Protein AF-A0A948FT06-F1 (afdb_monomer_lite)

pLDDT: mean 81.24, std 16.17, range [33.34, 97.5]

Structure (mmCIF, N/CA/C/O backbone):
data_AF-A0A948FT06-F1
#
_entry.id   AF-A0A948FT06-F1
#
loop_
_atom_site.group_PDB
_atom_site.id
_atom_site.type_symbol
_atom_site.label_atom_id
_atom_site.label_alt_id
_atom_site.label_comp_id
_atom_site.label_asym_id
_atom_site.label_entity_id
_atom_site.label_seq_id
_atom_site.pdbx_PDB_ins_code
_atom_site.Cartn_x
_atom_site.Cartn_y
_atom_site.Cartn_z
_atom_site.occupancy
_atom_site.B_iso_or_equiv
_atom_site.auth_seq_id
_atom_site.auth_comp_id
_atom_site.auth_asym_id
_atom_site.auth_atom_id
_atom_site.pdbx_PDB_model_num
ATOM 1 N N . LEU A 1 1 ? 20.032 -10.224 18.221 1.00 35.81 1 LEU A N 1
ATOM 2 C CA . LEU A 1 1 ? 19.424 -9.052 18.889 1.00 35.81 1 LEU A CA 1
ATOM 3 C C . LEU A 1 1 ? 18.127 -8.721 18.157 1.00 35.81 1 LEU A C 1
ATOM 5 O O . LEU A 1 1 ? 18.135 -7.867 17.290 1.00 35.81 1 LEU A O 1
ATOM 9 N N . ILE A 1 2 ? 17.049 -9.455 18.432 1.00 38.44 2 ILE A N 1
ATOM 10 C CA . ILE A 1 2 ? 15.708 -9.141 17.917 1.00 38.44 2 ILE A CA 1
ATOM 11 C C . ILE A 1 2 ? 14.938 -8.692 19.154 1.00 38.44 2 ILE A C 1
ATOM 13 O O . ILE A 1 2 ? 14.442 -9.515 19.917 1.00 38.44 2 ILE A O 1
ATOM 17 N N . LYS A 1 3 ? 15.033 -7.397 19.460 1.00 37.50 3 LYS A N 1
ATOM 18 C CA . LYS A 1 3 ? 14.296 -6.779 20.561 1.00 37.50 3 LYS A CA 1
ATOM 19 C C . LYS A 1 3 ? 12.920 -6.436 20.016 1.00 37.50 3 LYS A C 1
ATOM 21 O O . LYS A 1 3 ? 12.845 -5.526 19.205 1.00 37.50 3 LYS A O 1
ATOM 26 N N . ASP A 1 4 ? 11.898 -7.168 20.454 1.00 48.16 4 ASP A N 1
ATOM 27 C CA . ASP A 1 4 ? 10.552 -6.648 20.730 1.00 48.16 4 ASP A CA 1
ATOM 28 C C . ASP A 1 4 ? 10.172 -5.373 19.950 1.00 48.16 4 ASP A C 1
ATOM 30 O O . ASP A 1 4 ? 10.046 -4.284 20.512 1.00 48.16 4 ASP A O 1
ATOM 34 N N . GLU A 1 5 ? 10.003 -5.478 18.632 1.00 53.41 5 GLU A N 1
ATOM 35 C CA . GLU A 1 5 ? 9.670 -4.311 17.802 1.00 53.41 5 GLU A CA 1
ATOM 36 C C . GLU A 1 5 ? 8.226 -3.833 18.054 1.00 53.41 5 GLU A C 1
ATOM 38 O O . GLU A 1 5 ? 7.898 -2.690 17.754 1.00 53.41 5 GLU A O 1
ATOM 43 N N . SER A 1 6 ? 7.397 -4.663 18.701 1.00 51.06 6 SER A N 1
ATOM 44 C CA . SER A 1 6 ? 6.078 -4.313 19.260 1.00 51.06 6 SER A CA 1
ATOM 45 C C . SER A 1 6 ? 6.167 -3.341 20.453 1.00 51.06 6 SER A C 1
ATOM 47 O O . SER A 1 6 ? 5.169 -2.750 20.857 1.00 51.06 6 SER A O 1
ATOM 49 N N . ASN A 1 7 ? 7.353 -3.150 21.043 1.00 56.09 7 ASN A N 1
ATOM 50 C CA . ASN A 1 7 ? 7.515 -2.334 22.248 1.00 56.09 7 ASN A CA 1
ATOM 51 C C . ASN A 1 7 ? 8.030 -0.909 21.974 1.00 56.09 7 ASN A C 1
ATOM 53 O O . ASN A 1 7 ? 8.132 -0.111 22.910 1.00 56.09 7 ASN A O 1
ATOM 57 N N . ASN A 1 8 ? 8.333 -0.573 20.714 1.00 79.94 8 ASN A N 1
ATOM 58 C CA . ASN A 1 8 ? 8.613 0.805 20.314 1.00 79.94 8 ASN A CA 1
ATOM 59 C C . ASN A 1 8 ? 7.303 1.589 20.095 1.00 79.94 8 ASN A C 1
ATOM 61 O O . ASN A 1 8 ? 6.225 1.014 19.952 1.00 79.94 8 ASN A O 1
ATOM 65 N N . GLU A 1 9 ? 7.386 2.916 20.141 1.00 86.75 9 GLU A N 1
ATOM 66 C CA . GLU A 1 9 ? 6.212 3.794 20.079 1.00 86.75 9 GLU A CA 1
ATOM 67 C C . GLU A 1 9 ? 5.423 3.616 18.772 1.00 86.75 9 GLU A C 1
ATOM 69 O O . GLU A 1 9 ? 4.210 3.429 18.810 1.00 86.75 9 GLU A O 1
ATOM 74 N N . ALA A 1 10 ? 6.121 3.527 17.635 1.00 87.25 10 ALA A N 1
ATOM 75 C CA . ALA A 1 10 ? 5.511 3.279 16.328 1.00 87.25 10 ALA A CA 1
ATOM 76 C C . ALA A 1 10 ? 4.751 1.939 16.257 1.00 87.25 10 ALA A C 1
ATOM 78 O O . ALA A 1 10 ? 3.675 1.866 15.668 1.00 87.25 10 ALA A O 1
ATOM 79 N N . GLY A 1 11 ? 5.276 0.886 16.890 1.00 88.50 11 GLY A N 1
ATOM 80 C CA . GLY A 1 11 ? 4.643 -0.430 16.981 1.00 88.50 11 GLY A CA 1
ATOM 81 C C . GLY A 1 11 ? 3.356 -0.407 17.807 1.00 88.50 11 GLY A C 1
ATOM 82 O O . GLY A 1 11 ? 2.373 -1.050 17.447 1.00 88.50 11 GLY A O 1
ATOM 83 N N . LYS A 1 12 ? 3.322 0.389 18.882 1.00 91.38 12 LYS A N 1
ATOM 84 C CA . LYS A 1 12 ? 2.106 0.590 19.687 1.00 91.38 12 LYS A CA 1
ATOM 85 C C . LYS A 1 12 ? 1.054 1.383 18.919 1.00 91.38 12 LYS A C 1
ATOM 87 O O . LYS A 1 12 ? -0.109 0.989 18.915 1.00 91.38 12 LYS A O 1
ATOM 92 N N . ILE A 1 13 ? 1.470 2.451 18.237 1.00 93.19 13 ILE A N 1
ATOM 93 C CA . ILE A 1 13 ? 0.578 3.289 17.426 1.00 93.19 13 ILE A CA 1
ATOM 94 C C . ILE A 1 13 ? -0.040 2.473 16.289 1.00 93.19 13 ILE A C 1
ATOM 96 O O . ILE A 1 13 ? -1.256 2.502 16.106 1.00 93.19 13 ILE A O 1
ATOM 100 N N . ILE A 1 14 ? 0.763 1.709 15.539 1.00 94.94 14 ILE A N 1
ATOM 101 C CA . ILE A 1 14 ? 0.230 0.943 14.408 1.00 94.94 14 ILE A CA 1
ATOM 102 C C . ILE A 1 14 ? -0.727 -0.161 14.870 1.00 94.94 14 ILE A C 1
ATOM 104 O O . ILE A 1 14 ? -1.718 -0.431 14.192 1.00 94.94 14 ILE A O 1
ATOM 108 N N . GLU A 1 15 ? -0.478 -0.775 16.030 1.00 94.88 15 GLU A N 1
ATOM 109 C CA . GLU A 1 15 ? -1.389 -1.767 16.595 1.00 94.88 15 GLU A CA 1
ATOM 110 C C . GLU A 1 15 ? -2.694 -1.115 17.072 1.00 94.88 15 GLU A C 1
ATOM 112 O O . GLU A 1 15 ? -3.768 -1.649 16.808 1.00 94.88 15 GLU A O 1
ATOM 117 N N . GLU A 1 16 ? -2.640 0.070 17.691 1.00 95.25 16 GLU A N 1
ATOM 118 C CA . GLU A 1 16 ? -3.842 0.841 18.036 1.00 95.25 16 GLU A CA 1
ATOM 119 C C . GLU A 1 16 ? -4.686 1.135 16.787 1.00 95.25 16 GLU A C 1
ATOM 121 O O . GLU A 1 16 ? -5.881 0.832 16.757 1.00 95.25 16 GLU A O 1
ATOM 126 N N . VAL A 1 17 ? -4.060 1.659 15.728 1.00 95.94 17 VAL A N 1
ATOM 127 C CA . VAL A 1 17 ? -4.727 1.934 14.446 1.00 95.94 17 VAL A CA 1
ATOM 128 C C . VAL A 1 17 ? -5.326 0.654 13.858 1.00 95.94 17 VAL A C 1
ATOM 130 O O . VAL A 1 17 ? -6.456 0.666 13.372 1.00 95.94 17 VAL A O 1
ATOM 133 N N . PHE A 1 18 ? -4.619 -0.474 13.942 1.00 96.69 18 PHE A N 1
ATOM 134 C CA . PHE A 1 18 ? -5.123 -1.759 13.467 1.00 96.69 18 PHE A CA 1
ATOM 135 C C . PHE A 1 18 ? -6.378 -2.220 14.219 1.00 96.69 18 PHE A C 1
ATOM 137 O O . PHE A 1 18 ? -7.314 -2.730 13.597 1.00 96.69 18 PHE A O 1
ATOM 144 N N . GLN A 1 19 ? -6.429 -2.032 15.540 1.00 97.50 19 GLN A N 1
ATOM 145 C CA . GLN A 1 19 ? -7.612 -2.371 16.334 1.00 97.50 19 GLN A CA 1
ATOM 146 C C . GLN A 1 19 ? -8.800 -1.459 16.007 1.00 97.50 19 GLN A C 1
ATOM 148 O O . GLN A 1 19 ? -9.914 -1.959 15.856 1.00 97.50 19 GLN A O 1
ATOM 153 N N . LYS A 1 20 ? -8.563 -0.159 15.794 1.00 96.88 20 LYS A N 1
ATOM 154 C CA . LYS A 1 20 ? -9.589 0.805 15.353 1.00 96.88 20 LYS A CA 1
ATOM 155 C C . LYS A 1 20 ? -10.183 0.452 13.988 1.00 96.88 20 LYS A C 1
ATOM 157 O O . LYS A 1 20 ? -11.402 0.421 13.806 1.00 96.88 20 LYS A O 1
ATOM 162 N N . LEU A 1 21 ? -9.326 0.082 13.036 1.00 96.25 21 LEU A N 1
ATOM 163 C CA . LEU A 1 21 ? -9.760 -0.413 11.726 1.00 96.25 21 LEU A CA 1
ATOM 164 C C . LEU A 1 21 ? -10.599 -1.691 11.848 1.00 96.25 21 LEU A C 1
ATOM 166 O O . LEU A 1 21 ? -11.610 -1.845 11.165 1.00 96.25 21 LEU A O 1
ATOM 170 N N . LYS A 1 22 ? -10.225 -2.606 12.750 1.00 96.12 22 LYS A N 1
ATOM 171 C CA . LYS A 1 22 ? -11.013 -3.817 13.025 1.00 96.12 22 LYS A CA 1
ATOM 172 C C . LYS A 1 22 ? -12.366 -3.536 13.668 1.00 96.12 22 LYS A C 1
ATOM 174 O O . LYS A 1 22 ? -13.297 -4.297 13.417 1.00 96.12 22 LYS A O 1
ATOM 179 N N . SER A 1 23 ? -12.489 -2.479 14.470 1.00 96.50 23 SER A N 1
ATOM 180 C CA . SER A 1 23 ? -13.782 -2.041 15.008 1.00 96.50 23 SER A CA 1
ATOM 181 C C . SER A 1 23 ? -14.663 -1.324 13.980 1.00 96.50 23 SER A C 1
ATOM 183 O O . SER A 1 23 ? -15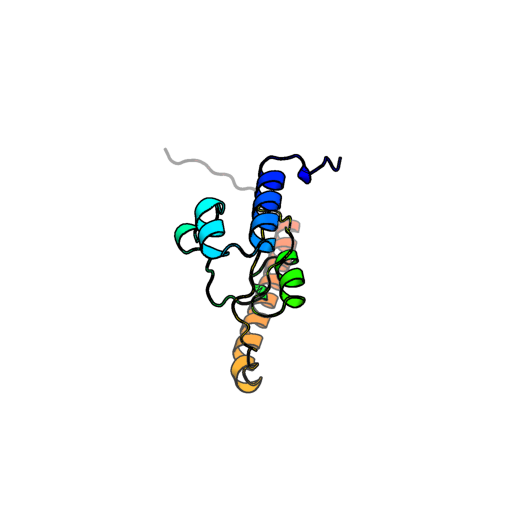.787 -0.956 14.310 1.00 96.50 23 SER A O 1
ATOM 185 N N . GLY A 1 24 ? -14.194 -1.171 12.737 1.00 93.88 24 GLY A N 1
ATOM 186 C CA . GLY A 1 24 ? -14.958 -0.581 11.640 1.00 93.88 24 GLY A CA 1
ATOM 187 C C . GLY A 1 24 ? -14.784 0.928 11.494 1.00 93.88 24 GLY A C 1
ATOM 188 O O . GLY A 1 24 ? -15.597 1.552 10.820 1.00 93.88 24 GLY A O 1
ATO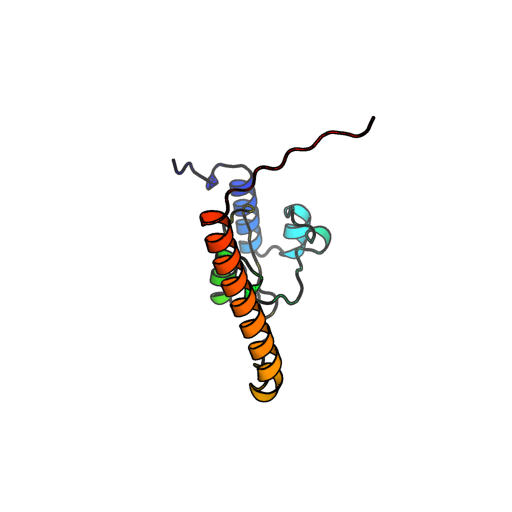M 189 N N . GLU A 1 25 ? -13.756 1.523 12.110 1.00 96.25 25 GLU A N 1
ATOM 190 C CA . GLU A 1 25 ? -13.420 2.925 11.851 1.00 96.25 25 GLU A CA 1
ATOM 191 C C . GLU A 1 25 ? -12.904 3.119 10.419 1.00 96.25 25 GLU A C 1
ATOM 193 O O . GLU A 1 25 ? -12.260 2.244 9.830 1.00 96.25 25 GLU A O 1
ATOM 198 N N . ASP A 1 26 ? -13.171 4.299 9.859 1.00 94.50 26 ASP A N 1
ATOM 199 C CA . ASP A 1 26 ? -12.786 4.620 8.491 1.00 94.50 26 ASP A CA 1
ATOM 200 C C . ASP A 1 26 ? -11.267 4.778 8.341 1.00 94.50 26 ASP A C 1
ATOM 202 O O . ASP A 1 26 ? -10.588 5.459 9.114 1.00 94.50 26 ASP A O 1
ATOM 206 N N . PHE A 1 27 ? -10.736 4.216 7.255 1.00 95.81 27 PHE A N 1
ATOM 207 C CA . PHE A 1 27 ? -9.302 4.240 6.965 1.00 95.81 27 PHE A CA 1
ATOM 208 C C . PHE A 1 27 ? -8.765 5.656 6.721 1.00 95.81 27 PHE A C 1
ATOM 210 O O . PHE A 1 27 ? -7.703 6.014 7.218 1.00 95.81 27 PHE A O 1
ATOM 217 N N . SER A 1 28 ? -9.503 6.477 5.967 1.00 95.31 28 SER A N 1
ATOM 218 C CA . SER A 1 28 ? -9.053 7.815 5.558 1.00 95.31 28 SER A CA 1
ATOM 219 C C . SER A 1 28 ? -8.871 8.780 6.746 1.00 95.31 28 SER A C 1
ATOM 221 O O . SER A 1 28 ? -7.817 9.415 6.825 1.00 95.31 28 SER A O 1
ATOM 223 N N . PRO A 1 29 ? -9.810 8.882 7.711 1.00 96.56 29 PRO A N 1
ATOM 224 C CA . PRO A 1 29 ? -9.596 9.633 8.948 1.00 96.56 29 PRO A CA 1
ATOM 225 C C . PRO A 1 29 ? -8.396 9.145 9.763 1.00 96.56 29 PRO A C 1
ATOM 227 O O . PRO A 1 29 ? -7.574 9.963 10.167 1.00 96.56 29 PRO A O 1
ATOM 230 N N . LEU A 1 30 ? -8.246 7.830 9.952 1.00 95.06 30 LEU A N 1
ATOM 231 C CA . LEU A 1 30 ? -7.109 7.280 10.696 1.00 95.06 30 LEU A CA 1
ATOM 232 C C . LEU A 1 30 ? -5.777 7.586 10.001 1.00 95.06 30 LEU A C 1
ATOM 234 O O . LEU A 1 30 ? -4.824 8.001 10.655 1.00 95.06 30 LEU A O 1
ATOM 238 N N . ALA A 1 31 ? -5.719 7.474 8.674 1.00 95.06 31 ALA A N 1
ATOM 239 C CA . ALA A 1 31 ? -4.542 7.855 7.904 1.00 95.06 31 ALA A CA 1
ATOM 240 C C . ALA A 1 31 ? -4.208 9.350 8.057 1.00 95.06 31 ALA A C 1
ATOM 242 O O . ALA A 1 31 ? -3.043 9.690 8.225 1.00 95.06 31 ALA A O 1
ATOM 243 N N . LYS A 1 32 ? -5.204 10.246 8.074 1.00 95.56 32 LYS A N 1
ATOM 244 C CA . LYS A 1 32 ? -4.976 11.687 8.309 1.00 95.56 32 LYS A CA 1
ATOM 245 C C . LYS A 1 32 ? -4.411 11.991 9.692 1.00 95.56 32 LYS A C 1
ATOM 247 O O . LYS A 1 32 ? -3.659 12.950 9.831 1.00 95.56 32 LYS A O 1
ATOM 252 N N . SER A 1 33 ? -4.808 11.222 10.703 1.00 94.38 33 SER A N 1
ATOM 253 C CA . SER A 1 33 ? -4.412 11.459 12.093 1.00 94.38 33 SER A CA 1
ATOM 254 C C . SER A 1 33 ? -3.080 10.818 12.471 1.00 94.38 33 SER A C 1
ATOM 256 O O . SER A 1 33 ? -2.368 11.384 13.294 1.00 94.38 33 SER A O 1
ATOM 258 N N . TYR A 1 34 ? -2.760 9.653 11.904 1.00 93.06 34 TYR A N 1
ATOM 259 C CA . TYR A 1 34 ? -1.641 8.822 12.362 1.00 93.06 34 TYR A CA 1
ATOM 260 C C . TYR A 1 34 ? -0.556 8.578 11.308 1.00 93.06 34 TYR A C 1
ATOM 262 O O . TYR A 1 34 ? 0.527 8.128 11.668 1.00 93.06 34 TYR A O 1
ATOM 270 N N . SER A 1 35 ? -0.820 8.818 10.019 1.00 92.12 35 SER A N 1
ATOM 271 C CA . SER A 1 35 ? 0.182 8.571 8.977 1.00 92.12 35 SER A CA 1
ATOM 272 C C . SER A 1 35 ? 1.195 9.709 8.900 1.00 92.12 35 SER A C 1
ATOM 274 O O . SER A 1 35 ? 0.827 10.882 8.857 1.00 92.12 35 SER A O 1
ATOM 276 N N . GLU A 1 36 ? 2.469 9.345 8.798 1.00 90.38 36 GLU A N 1
ATOM 277 C CA . GLU A 1 36 ? 3.581 10.269 8.548 1.00 90.38 36 GLU A CA 1
ATOM 278 C C . GLU A 1 36 ? 3.935 10.366 7.050 1.00 90.38 36 GLU A C 1
ATOM 280 O O . GLU A 1 36 ? 4.830 11.113 6.658 1.00 90.38 36 GLU A O 1
ATOM 285 N N . GLU A 1 37 ? 3.230 9.621 6.191 1.00 88.31 37 GLU A N 1
ATOM 286 C CA . GLU A 1 37 ? 3.456 9.637 4.745 1.00 88.31 37 GLU A CA 1
ATOM 287 C C . GLU A 1 37 ? 2.954 10.946 4.100 1.00 88.31 37 GLU A C 1
ATOM 289 O O . GLU A 1 37 ? 1.958 11.526 4.548 1.00 88.31 37 GLU A O 1
ATOM 294 N N . PRO A 1 38 ? 3.554 11.406 2.983 1.00 90.00 38 PRO A N 1
ATOM 295 C CA . PRO A 1 38 ? 3.178 12.670 2.336 1.00 90.00 38 PRO A CA 1
ATOM 296 C C . PRO A 1 38 ? 1.698 12.771 1.935 1.00 90.00 38 PRO A C 1
ATOM 298 O O . PRO A 1 38 ? 1.137 13.863 1.843 1.00 90.00 38 PRO A O 1
ATOM 301 N N . ASN A 1 39 ? 1.052 11.632 1.690 1.00 90.44 39 ASN A N 1
ATOM 302 C CA . ASN A 1 39 ? -0.352 11.539 1.305 1.00 90.44 39 ASN A CA 1
ATOM 303 C C . ASN A 1 39 ? -1.319 11.427 2.501 1.00 90.44 39 ASN A C 1
ATOM 305 O O . ASN A 1 39 ? -2.525 11.274 2.289 1.00 90.44 39 ASN A O 1
ATOM 309 N N . ALA A 1 40 ? -0.836 11.534 3.744 1.00 92.75 40 ALA A N 1
ATOM 310 C CA . ALA A 1 40 ? -1.657 11.477 4.955 1.00 92.75 40 ALA A CA 1
ATOM 311 C C . ALA A 1 40 ? -2.827 12.468 4.909 1.00 92.75 40 ALA A C 1
ATOM 313 O O . ALA A 1 40 ? -3.970 12.088 5.149 1.00 92.75 40 ALA A O 1
ATOM 314 N N . SER A 1 41 ? -2.577 13.714 4.489 1.00 92.81 41 SER A N 1
ATOM 315 C CA . SER A 1 41 ? -3.608 14.757 4.346 1.00 92.81 41 SER A CA 1
ATOM 316 C C . SER A 1 41 ? -4.735 14.377 3.371 1.00 92.81 41 SER A C 1
ATOM 318 O O . SER A 1 41 ? -5.889 14.765 3.569 1.00 92.81 41 SER A O 1
ATOM 320 N N . GLY A 1 42 ? -4.424 13.560 2.360 1.00 92.75 42 GLY A N 1
ATOM 321 C CA . GLY A 1 42 ? -5.372 12.974 1.411 1.00 92.75 42 GLY A CA 1
ATOM 322 C C . GLY A 1 42 ? -6.057 11.700 1.914 1.00 92.75 42 GLY A C 1
ATOM 323 O O . GLY A 1 42 ? -6.796 11.074 1.163 1.00 92.75 42 GLY A O 1
ATOM 324 N N . GLY A 1 43 ? -5.837 11.294 3.168 1.00 91.69 43 GLY A N 1
ATOM 325 C CA . GLY A 1 43 ? -6.358 10.037 3.704 1.00 91.69 43 GLY A CA 1
ATOM 326 C C . GLY A 1 43 ? -5.545 8.806 3.327 1.00 91.69 43 GLY A C 1
ATOM 327 O O . GLY A 1 43 ? -6.089 7.706 3.347 1.00 91.69 43 GLY A O 1
ATOM 328 N N . GLY A 1 44 ? -4.272 8.980 2.964 1.00 90.94 44 GLY A N 1
ATOM 329 C CA . GLY A 1 44 ? -3.396 7.874 2.583 1.00 90.94 44 GLY A CA 1
ATOM 330 C C . GLY A 1 44 ? -3.645 7.335 1.172 1.00 90.94 44 GLY A C 1
ATOM 331 O O . GLY A 1 44 ? -3.148 6.260 0.842 1.00 90.94 44 GLY A O 1
ATOM 332 N N . ASP A 1 45 ? -4.387 8.063 0.331 1.00 93.12 45 ASP A N 1
ATOM 333 C CA . ASP A 1 45 ? -4.635 7.657 -1.052 1.00 93.12 45 ASP A CA 1
ATOM 334 C C . ASP A 1 45 ? -3.347 7.739 -1.890 1.00 93.12 45 ASP A C 1
ATOM 336 O O . ASP A 1 45 ? -2.623 8.737 -1.869 1.00 93.12 45 ASP A O 1
ATOM 340 N N . LEU A 1 46 ? -3.040 6.659 -2.604 1.00 90.38 46 LEU A N 1
ATOM 341 C CA . LEU A 1 46 ? -1.911 6.551 -3.535 1.00 90.38 46 LEU A CA 1
ATOM 342 C C . LEU A 1 46 ? -2.373 6.523 -5.000 1.00 90.38 46 LEU A C 1
ATOM 344 O O . LEU A 1 46 ? -1.543 6.508 -5.910 1.00 90.38 46 LEU A O 1
ATOM 348 N N . GLY A 1 47 ? -3.683 6.495 -5.250 1.00 90.50 47 GLY A N 1
ATOM 349 C CA . GLY A 1 47 ? -4.251 6.250 -6.565 1.00 90.50 47 GLY A CA 1
ATOM 350 C C . GLY A 1 47 ? -3.906 4.858 -7.107 1.00 90.50 47 GLY A C 1
ATOM 351 O O . GLY A 1 47 ? -3.643 3.904 -6.372 1.00 90.50 47 GLY A O 1
ATOM 352 N N . PHE A 1 48 ? -3.915 4.723 -8.437 1.00 89.38 48 PHE A N 1
ATOM 353 C CA . PHE A 1 48 ? -3.511 3.481 -9.097 1.00 89.38 48 PHE A CA 1
ATOM 354 C C . PHE A 1 48 ? -1.991 3.420 -9.243 1.00 89.38 48 PHE A C 1
ATOM 356 O O . PHE A 1 48 ? -1.411 4.137 -10.056 1.00 89.38 48 PHE A O 1
ATOM 363 N N . VAL A 1 49 ? -1.374 2.506 -8.501 1.00 89.44 49 VAL A N 1
ATOM 364 C CA . VAL A 1 49 ? 0.061 2.212 -8.567 1.00 89.44 49 VAL A CA 1
ATOM 365 C C . VAL A 1 49 ? 0.312 0.835 -9.175 1.00 89.44 49 VAL A C 1
ATOM 367 O O . VAL A 1 49 ? -0.497 -0.086 -9.028 1.00 89.44 49 VAL A O 1
ATOM 370 N N . TYR A 1 50 ? 1.445 0.684 -9.861 1.00 87.06 50 TYR A N 1
ATOM 371 C CA . TYR A 1 50 ? 1.880 -0.621 -10.353 1.00 87.06 50 TYR A CA 1
ATOM 372 C C . TYR A 1 50 ? 2.412 -1.457 -9.189 1.00 87.06 50 TYR A C 1
ATOM 374 O O . TYR A 1 50 ? 3.191 -0.976 -8.366 1.00 87.06 50 TYR A O 1
ATOM 382 N N . ILE A 1 51 ? 2.021 -2.729 -9.122 1.00 85.19 51 ILE A N 1
ATOM 383 C CA . ILE A 1 51 ? 2.376 -3.604 -7.997 1.00 85.19 51 ILE A CA 1
ATOM 384 C C . ILE A 1 51 ? 3.896 -3.833 -7.887 1.00 85.19 51 ILE A C 1
ATOM 386 O O . ILE A 1 51 ? 4.423 -4.119 -6.812 1.00 85.19 51 ILE A O 1
ATOM 390 N N . GLU A 1 52 ? 4.616 -3.667 -8.995 1.00 85.44 52 GLU A N 1
ATOM 391 C CA . GLU A 1 52 ? 6.070 -3.747 -9.100 1.00 85.44 52 GLU A CA 1
ATOM 392 C C . GLU A 1 52 ? 6.787 -2.558 -8.448 1.00 85.44 52 GLU A C 1
ATOM 394 O O . GLU A 1 52 ? 7.953 -2.691 -8.081 1.00 85.44 52 GLU A O 1
ATOM 399 N N . GLN A 1 53 ? 6.108 -1.418 -8.283 1.00 87.38 53 GLN A N 1
ATOM 400 C CA . GLN A 1 53 ? 6.651 -0.231 -7.613 1.00 87.38 53 GLN A CA 1
ATOM 401 C C . GLN A 1 53 ? 6.584 -0.344 -6.084 1.00 87.38 53 GLN A C 1
ATOM 403 O O . GLN A 1 53 ? 7.242 0.416 -5.380 1.00 87.38 53 GLN A O 1
ATOM 408 N N . LEU A 1 54 ? 5.798 -1.291 -5.563 1.00 88.69 54 LEU A N 1
ATOM 409 C CA . LEU A 1 54 ? 5.622 -1.487 -4.130 1.00 88.69 54 LEU A CA 1
ATOM 410 C C . LEU A 1 54 ? 6.736 -2.348 -3.534 1.00 88.69 54 LEU A C 1
ATOM 412 O O . LEU A 1 54 ? 7.238 -3.292 -4.158 1.00 88.69 54 LEU A O 1
ATOM 416 N N . GLN A 1 55 ? 7.068 -2.064 -2.272 1.00 89.62 55 GLN A N 1
ATOM 417 C CA . GLN A 1 55 ? 8.015 -2.870 -1.507 1.00 89.62 55 GLN A CA 1
ATOM 418 C C . GLN A 1 55 ? 7.569 -4.347 -1.481 1.00 89.62 55 GLN A C 1
ATOM 420 O O . GLN A 1 55 ? 6.370 -4.621 -1.352 1.00 89.62 55 GLN A O 1
ATOM 425 N N . PRO A 1 56 ? 8.495 -5.323 -1.562 1.00 90.38 56 PRO A N 1
ATOM 426 C CA . PRO A 1 56 ? 8.144 -6.741 -1.684 1.00 90.38 56 PRO A CA 1
ATOM 427 C C . PRO A 1 56 ? 7.188 -7.264 -0.602 1.00 90.38 56 PRO A C 1
ATOM 429 O O . PRO A 1 56 ? 6.322 -8.087 -0.898 1.00 90.38 56 PRO A O 1
ATOM 432 N N . GLN A 1 57 ? 7.327 -6.772 0.632 1.00 90.81 57 GLN A N 1
ATOM 433 C CA . GLN A 1 57 ? 6.484 -7.150 1.771 1.00 90.81 57 GLN A CA 1
ATOM 434 C C . GLN A 1 57 ? 5.037 -6.663 1.592 1.00 90.81 57 GLN A C 1
ATOM 436 O O . GLN A 1 57 ? 4.105 -7.454 1.725 1.00 90.81 57 GLN A O 1
ATOM 441 N N . ILE A 1 58 ? 4.856 -5.396 1.200 1.00 91.75 58 ILE A N 1
ATOM 442 C CA . ILE A 1 58 ? 3.542 -4.801 0.904 1.00 91.75 58 ILE A CA 1
ATOM 443 C C . ILE A 1 58 ? 2.897 -5.508 -0.287 1.00 91.75 58 ILE A C 1
ATOM 445 O O . ILE A 1 58 ? 1.734 -5.900 -0.220 1.00 91.75 58 ILE A O 1
ATOM 449 N N . ARG A 1 59 ? 3.666 -5.738 -1.359 1.00 91.25 59 ARG A N 1
ATOM 450 C CA . ARG A 1 59 ? 3.191 -6.474 -2.535 1.00 91.25 59 ARG A CA 1
ATOM 451 C C . ARG A 1 59 ? 2.631 -7.840 -2.150 1.00 91.25 59 ARG A C 1
ATOM 453 O O . ARG A 1 59 ? 1.543 -8.189 -2.594 1.00 91.25 59 ARG A O 1
ATOM 460 N N . LYS A 1 60 ? 3.369 -8.615 -1.350 1.00 90.69 60 LYS A N 1
ATOM 461 C CA . LYS A 1 60 ? 2.932 -9.952 -0.932 1.00 90.69 60 LYS A CA 1
ATOM 462 C C . LYS A 1 60 ? 1.613 -9.886 -0.160 1.00 90.69 60 LYS A C 1
ATOM 464 O O . LYS A 1 60 ? 0.710 -10.650 -0.470 1.00 90.69 60 LYS A O 1
ATOM 469 N N . ALA A 1 61 ? 1.492 -8.950 0.779 1.00 91.38 61 ALA A N 1
ATOM 470 C CA . ALA A 1 61 ? 0.275 -8.790 1.565 1.00 91.38 61 ALA A CA 1
ATOM 471 C C . ALA A 1 61 ? -0.930 -8.376 0.699 1.00 91.38 61 ALA A C 1
ATOM 473 O O . ALA A 1 61 ? -2.000 -8.960 0.821 1.00 91.38 61 ALA A O 1
ATOM 474 N N . LEU A 1 62 ? -0.752 -7.433 -0.232 1.00 91.12 62 LEU A N 1
ATOM 475 C CA . LEU A 1 62 ? -1.819 -6.982 -1.135 1.00 91.12 62 LEU A CA 1
ATOM 476 C C . LEU A 1 62 ? -2.318 -8.068 -2.099 1.00 91.12 62 LEU A C 1
ATOM 478 O O . LEU A 1 62 ? -3.471 -8.020 -2.521 1.00 91.12 62 LEU A O 1
ATOM 482 N N . LEU A 1 63 ? -1.470 -9.030 -2.479 1.00 87.19 63 LEU A N 1
ATOM 483 C CA . LEU A 1 63 ? -1.868 -10.135 -3.359 1.00 87.19 63 LEU A CA 1
ATOM 484 C C . LEU A 1 63 ? -2.881 -11.082 -2.705 1.00 87.19 63 LEU A C 1
ATOM 486 O O . LEU A 1 63 ? -3.645 -11.726 -3.424 1.00 87.19 63 LEU A O 1
ATOM 490 N N . GLU A 1 64 ? -2.875 -11.163 -1.376 1.00 88.75 64 GLU A N 1
ATOM 491 C CA . GLU A 1 64 ? -3.754 -12.030 -0.587 1.00 88.75 64 GLU A CA 1
ATOM 492 C C . GLU A 1 64 ? -5.077 -11.341 -0.207 1.00 88.75 64 GLU A C 1
ATOM 494 O O . GLU A 1 64 ? -6.027 -12.021 0.178 1.00 88.75 64 GLU A O 1
ATOM 499 N N . LEU A 1 65 ? -5.162 -10.012 -0.346 1.00 91.88 65 LEU A N 1
ATOM 500 C CA . LEU A 1 65 ? -6.342 -9.226 0.015 1.00 91.88 65 LEU A CA 1
ATOM 501 C C . LEU A 1 65 ? -7.400 -9.179 -1.088 1.00 91.88 65 LEU A C 1
ATOM 503 O O . LEU A 1 65 ? -7.108 -9.120 -2.289 1.00 91.88 65 LEU A O 1
ATOM 507 N N . LYS A 1 66 ? -8.658 -9.103 -0.659 1.00 93.38 66 LYS A N 1
ATOM 508 C CA . LYS A 1 66 ? -9.786 -8.702 -1.502 1.00 93.38 66 LYS A CA 1
ATOM 509 C C . LYS A 1 66 ? -9.943 -7.184 -1.497 1.00 93.38 66 LYS A C 1
ATOM 511 O O . LYS A 1 66 ? -9.488 -6.484 -0.597 1.00 93.38 66 LYS A O 1
ATOM 516 N N . VAL A 1 67 ? -10.615 -6.671 -2.525 1.00 93.38 67 VAL A N 1
ATOM 517 C CA . VAL A 1 67 ? -10.977 -5.250 -2.593 1.00 93.38 67 VAL A CA 1
ATOM 518 C C . VAL A 1 67 ? -11.834 -4.881 -1.375 1.00 93.38 67 VAL A C 1
ATOM 520 O O . VAL A 1 67 ? -12.781 -5.592 -1.051 1.00 93.38 67 VAL A O 1
ATOM 523 N N . GLY A 1 68 ? -11.481 -3.782 -0.711 1.00 93.44 68 GLY A N 1
ATOM 524 C CA . GLY A 1 68 ? -12.066 -3.300 0.539 1.00 93.44 68 GLY A CA 1
ATOM 525 C C . GLY A 1 68 ? -11.328 -3.758 1.802 1.00 93.44 68 GLY A C 1
ATOM 526 O O . GLY A 1 68 ? -11.498 -3.134 2.848 1.00 93.44 68 GLY A O 1
ATOM 527 N N . GLU A 1 69 ? -10.489 -4.795 1.724 1.00 95.50 69 GLU A N 1
ATOM 528 C CA . GLU A 1 69 ? -9.736 -5.303 2.875 1.00 95.50 69 GLU A CA 1
ATOM 529 C C . GLU A 1 69 ? -8.429 -4.527 3.102 1.00 95.50 69 GLU A C 1
ATOM 531 O O . GLU A 1 69 ? -7.883 -3.885 2.198 1.00 95.50 69 GLU A O 1
ATOM 536 N N . PHE A 1 70 ? -7.908 -4.616 4.326 1.00 96.12 70 PHE A N 1
ATOM 537 C CA . PHE A 1 70 ? -6.639 -4.023 4.741 1.00 96.12 70 PHE A CA 1
ATOM 538 C C . PHE A 1 70 ? -5.701 -5.067 5.355 1.00 96.12 70 PHE A C 1
ATOM 540 O O . PHE A 1 70 ? -6.128 -6.116 5.842 1.00 96.12 70 PHE A O 1
ATOM 547 N N . THR A 1 71 ? -4.398 -4.794 5.311 1.00 95.56 71 THR A N 1
ATOM 548 C CA . THR A 1 71 ? -3.368 -5.714 5.800 1.00 95.56 71 THR A CA 1
ATOM 549 C C . THR A 1 71 ? -3.302 -5.736 7.329 1.00 95.56 71 THR A C 1
ATOM 551 O O . THR A 1 71 ? -3.751 -4.824 8.017 1.00 95.56 71 THR A O 1
ATOM 554 N N . LYS A 1 72 ? -2.647 -6.756 7.888 1.00 94.69 72 LYS A N 1
ATOM 555 C CA . LYS A 1 72 ? -2.047 -6.633 9.229 1.00 94.69 72 LYS A CA 1
ATOM 556 C C . LYS A 1 72 ? -0.901 -5.602 9.195 1.00 94.69 72 LYS A C 1
ATOM 558 O O . LYS A 1 72 ? -0.429 -5.311 8.091 1.00 94.69 72 LYS A O 1
ATOM 563 N N . PRO A 1 73 ? -0.426 -5.084 10.343 1.00 94.38 73 PRO A N 1
ATOM 564 C CA . PRO A 1 73 ? 0.772 -4.251 10.383 1.00 94.38 73 PRO A CA 1
ATOM 565 C C . PRO A 1 73 ? 1.961 -4.943 9.703 1.00 94.38 73 PRO A C 1
ATOM 567 O O . PRO A 1 73 ? 2.281 -6.097 9.996 1.00 94.38 73 PRO A O 1
ATOM 570 N N . ILE A 1 74 ? 2.594 -4.241 8.767 1.00 93.31 74 ILE A N 1
ATOM 571 C CA . ILE A 1 74 ? 3.750 -4.700 7.998 1.00 93.31 74 ILE A CA 1
ATOM 572 C C . ILE A 1 74 ? 4.944 -3.859 8.413 1.00 93.31 74 ILE A C 1
ATOM 574 O O . ILE A 1 74 ? 4.922 -2.641 8.252 1.00 93.31 74 ILE A O 1
ATOM 578 N N . LEU A 1 75 ? 5.997 -4.509 8.895 1.00 90.12 75 LEU A N 1
ATOM 579 C CA . LEU A 1 75 ? 7.271 -3.847 9.126 1.00 90.12 75 LEU A CA 1
ATOM 580 C C . LEU A 1 75 ? 8.097 -3.834 7.839 1.00 90.12 75 LEU A C 1
ATOM 582 O O . LEU A 1 75 ? 8.402 -4.891 7.282 1.00 90.12 75 LEU A O 1
ATOM 586 N N . THR A 1 76 ? 8.478 -2.638 7.403 1.00 87.94 76 THR A N 1
ATOM 587 C CA . THR A 1 76 ? 9.405 -2.395 6.297 1.00 87.94 76 THR A CA 1
ATOM 588 C C . THR A 1 76 ? 10.639 -1.638 6.784 1.00 87.94 76 THR A C 1
ATOM 590 O O . THR A 1 76 ? 10.720 -1.235 7.943 1.00 87.94 76 THR A O 1
ATOM 593 N N . SER A 1 77 ? 11.611 -1.398 5.899 1.00 85.62 77 SER A N 1
ATOM 594 C CA . SER A 1 77 ? 12.763 -0.546 6.225 1.00 85.62 77 SER A CA 1
ATOM 595 C C . SER A 1 77 ? 12.384 0.911 6.511 1.00 85.62 77 SER A C 1
ATOM 597 O O . SER A 1 77 ? 13.176 1.621 7.121 1.00 85.62 77 SER A O 1
ATOM 599 N N . ALA A 1 78 ? 11.212 1.360 6.050 1.00 84.00 78 ALA A N 1
ATOM 600 C CA . ALA A 1 78 ? 10.697 2.707 6.288 1.00 84.00 78 ALA A CA 1
ATOM 601 C C . ALA A 1 78 ? 9.882 2.819 7.590 1.00 84.00 78 ALA A C 1
ATOM 603 O O . ALA A 1 78 ? 9.596 3.928 8.024 1.00 84.00 78 ALA A O 1
ATOM 604 N N . GLY A 1 79 ? 9.535 1.696 8.228 1.00 88.81 79 GLY A N 1
ATOM 605 C CA . GLY A 1 79 ? 8.703 1.667 9.429 1.00 88.81 79 GLY A CA 1
ATOM 606 C C . GLY A 1 79 ? 7.509 0.729 9.290 1.00 88.81 79 GLY A C 1
ATOM 607 O O . GLY A 1 79 ? 7.538 -0.241 8.528 1.00 88.81 79 GLY A O 1
ATOM 608 N N . TYR A 1 80 ? 6.464 0.998 10.069 1.00 92.19 80 TYR A N 1
ATOM 609 C CA . TYR A 1 80 ? 5.248 0.194 10.096 1.00 92.19 80 TYR A CA 1
ATOM 610 C C . TYR A 1 80 ? 4.178 0.744 9.161 1.00 92.19 80 TYR A C 1
ATOM 612 O O . TYR A 1 80 ? 3.901 1.939 9.156 1.00 92.19 80 TYR A O 1
ATOM 620 N N . HIS A 1 81 ? 3.523 -0.148 8.421 1.00 93.50 81 HIS A N 1
ATOM 621 C CA . HIS A 1 81 ? 2.476 0.224 7.475 1.00 93.50 81 HIS A CA 1
ATOM 622 C C . HIS A 1 81 ? 1.269 -0.708 7.585 1.00 93.50 81 HIS A C 1
ATOM 624 O O . HIS A 1 81 ? 1.412 -1.924 7.718 1.00 93.50 81 HIS A O 1
ATOM 630 N N . ILE A 1 82 ? 0.074 -0.140 7.452 1.00 95.25 82 ILE A N 1
ATOM 631 C CA . ILE A 1 82 ? -1.154 -0.868 7.127 1.00 95.25 82 ILE A CA 1
ATOM 632 C C . ILE A 1 82 ? -1.607 -0.352 5.768 1.00 95.25 82 ILE A C 1
ATOM 634 O O . ILE A 1 82 ? -1.629 0.854 5.542 1.00 95.25 82 ILE A O 1
ATOM 638 N N . VAL A 1 83 ? -1.955 -1.255 4.855 1.00 94.75 83 VAL A N 1
ATOM 639 C CA . VAL A 1 83 ? -2.359 -0.891 3.493 1.00 94.75 83 VAL A CA 1
ATOM 640 C C . VAL A 1 83 ? -3.754 -1.431 3.221 1.00 94.75 83 VAL A C 1
ATOM 642 O O . VAL A 1 83 ? -4.029 -2.590 3.522 1.00 94.75 83 VAL A O 1
ATOM 645 N N . LYS A 1 84 ? -4.628 -0.606 2.640 1.00 95.25 84 LYS A N 1
ATOM 646 C CA . LYS A 1 84 ? -5.970 -1.002 2.200 1.00 95.25 84 LYS A CA 1
ATOM 647 C C . LYS A 1 84 ? -6.022 -1.131 0.682 1.00 95.25 84 LYS A C 1
ATOM 649 O O . LYS A 1 84 ? -5.513 -0.275 -0.038 1.00 95.25 84 LYS A O 1
ATOM 654 N N . LEU A 1 85 ? -6.643 -2.200 0.191 1.00 94.81 85 LEU A N 1
ATOM 655 C CA . LEU A 1 85 ? -6.856 -2.405 -1.237 1.00 94.81 85 LEU A CA 1
ATOM 656 C C . LEU A 1 85 ? -8.197 -1.796 -1.657 1.00 94.81 85 LEU A C 1
ATOM 658 O O . LEU A 1 85 ? -9.226 -2.456 -1.590 1.00 94.81 85 LEU A O 1
ATOM 662 N N . GLU A 1 86 ? -8.196 -0.549 -2.122 1.00 93.88 86 GLU A N 1
ATOM 663 C CA . GLU A 1 86 ? -9.426 0.141 -2.558 1.00 93.88 86 GLU A CA 1
ATOM 664 C C . GLU A 1 86 ? -9.957 -0.362 -3.907 1.00 93.88 86 GLU A C 1
ATOM 666 O O . GLU A 1 86 ? -11.162 -0.466 -4.117 1.00 93.88 86 GLU A O 1
ATOM 671 N N . ALA A 1 87 ? -9.066 -0.695 -4.844 1.00 91.31 87 ALA A N 1
ATOM 672 C CA . ALA A 1 87 ? -9.445 -1.202 -6.157 1.00 91.31 87 ALA A CA 1
ATOM 673 C C . ALA A 1 87 ? -8.307 -1.998 -6.798 1.00 91.31 87 ALA A C 1
ATOM 675 O O . ALA A 1 87 ? -7.128 -1.711 -6.602 1.00 91.31 87 ALA A O 1
ATOM 676 N N . LYS A 1 88 ? -8.665 -2.969 -7.644 1.00 87.44 88 LYS A N 1
ATOM 677 C CA .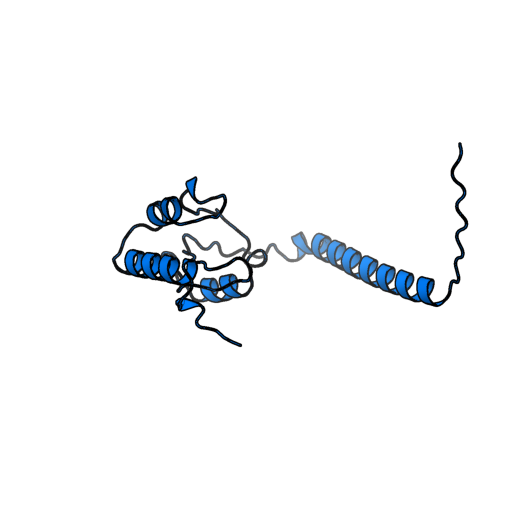 LYS A 1 88 ? -7.714 -3.730 -8.459 1.00 87.44 88 LYS A CA 1
ATOM 678 C C . LYS A 1 88 ? -8.124 -3.661 -9.923 1.00 87.44 88 LYS A C 1
ATOM 680 O O . LYS A 1 88 ? -9.166 -4.184 -10.304 1.00 87.44 88 LYS A O 1
ATOM 685 N N . LYS A 1 89 ? -7.283 -3.047 -10.754 1.00 84.50 89 LYS A N 1
ATOM 686 C CA . LYS A 1 89 ? -7.395 -3.149 -12.213 1.00 84.50 89 LYS A CA 1
ATOM 687 C C . LYS A 1 89 ? -6.562 -4.338 -12.662 1.00 84.50 89 LYS A C 1
ATOM 689 O O . LYS A 1 89 ? -5.357 -4.372 -12.424 1.00 84.50 89 LYS A O 1
ATOM 694 N N . MET A 1 90 ? -7.194 -5.322 -13.296 1.00 67.88 90 MET A N 1
ATOM 695 C CA . MET A 1 90 ? -6.429 -6.322 -14.032 1.00 67.88 90 MET A CA 1
ATOM 696 C C . MET A 1 90 ? -5.802 -5.598 -15.217 1.00 67.88 90 MET A C 1
ATOM 698 O O . MET A 1 90 ? -6.519 -5.094 -16.079 1.00 67.88 90 MET A O 1
ATOM 702 N N . SER A 1 91 ? -4.474 -5.486 -15.219 1.00 62.50 91 SER A N 1
ATOM 703 C CA . SER A 1 91 ? -3.767 -5.003 -16.396 1.00 62.50 91 SER A CA 1
ATOM 704 C C . SER A 1 91 ? -4.082 -5.982 -17.520 1.00 62.50 91 SER A C 1
ATOM 706 O O . SER A 1 91 ? -3.726 -7.159 -17.437 1.00 62.50 91 SER A O 1
ATOM 708 N N . GLN A 1 92 ? -4.814 -5.533 -18.536 1.00 60.34 92 GLN A N 1
ATOM 709 C CA . GLN A 1 92 ? -4.792 -6.243 -19.802 1.00 60.34 92 GLN A CA 1
ATOM 710 C C . GLN A 1 92 ? -3.354 -6.109 -20.285 1.00 60.34 92 GLN A C 1
ATOM 712 O O . GLN A 1 92 ? -2.890 -4.998 -20.542 1.00 60.34 92 GLN A O 1
ATOM 717 N N . TYR A 1 93 ? -2.613 -7.219 -20.310 1.00 63.06 93 TYR A N 1
ATOM 718 C CA . TYR A 1 93 ? -1.290 -7.212 -20.912 1.00 63.06 93 TYR A CA 1
ATOM 719 C C . TYR A 1 93 ? -1.450 -6.671 -22.329 1.00 63.06 93 TYR A C 1
ATOM 721 O O . TYR A 1 93 ? -2.187 -7.255 -23.127 1.00 63.06 93 TYR A O 1
ATOM 729 N N . ALA A 1 94 ? -0.796 -5.544 -22.620 1.00 64.19 94 ALA A N 1
ATOM 730 C CA . ALA A 1 94 ? -0.746 -5.042 -23.980 1.00 64.19 94 ALA A CA 1
ATOM 731 C C . ALA A 1 94 ? -0.209 -6.175 -24.874 1.00 64.19 94 ALA A C 1
ATOM 733 O O . ALA A 1 94 ? 0.749 -6.856 -24.471 1.00 64.19 94 ALA A O 1
ATOM 734 N N . PRO A 1 95 ? -0.829 -6.432 -26.040 1.00 74.38 95 PRO A N 1
ATOM 735 C CA . PRO A 1 95 ? -0.385 -7.464 -26.959 1.00 74.38 95 PRO A CA 1
ATOM 736 C C . PRO A 1 95 ? 1.124 -7.400 -27.156 1.00 74.38 95 PRO A C 1
ATOM 738 O O . PRO A 1 95 ? 1.698 -6.319 -27.294 1.00 74.38 95 PRO A O 1
ATOM 741 N N . ILE A 1 96 ? 1.787 -8.559 -27.201 1.00 74.00 96 ILE A N 1
ATOM 742 C CA . ILE A 1 96 ? 3.248 -8.599 -27.326 1.00 74.00 96 ILE A CA 1
ATOM 743 C C . ILE A 1 96 ? 3.736 -7.799 -28.541 1.00 74.00 96 ILE A C 1
ATOM 745 O O . ILE A 1 96 ? 4.810 -7.218 -28.485 1.00 74.00 96 ILE A O 1
ATOM 749 N N . SER A 1 97 ? 2.930 -7.701 -29.604 1.00 78.12 97 SER A N 1
ATOM 750 C CA . SER A 1 97 ? 3.180 -6.864 -30.781 1.00 78.12 97 SER A CA 1
ATOM 751 C C . SER A 1 97 ? 3.351 -5.376 -30.464 1.00 78.12 97 SER A C 1
ATOM 753 O O . SER A 1 97 ? 4.181 -4.729 -31.094 1.00 78.12 97 SER A O 1
ATOM 755 N N . GLU A 1 98 ? 2.621 -4.844 -29.485 1.00 74.56 98 GLU A N 1
ATOM 756 C CA . GLU A 1 98 ? 2.666 -3.432 -29.088 1.00 74.56 98 GLU A CA 1
ATOM 757 C C . GLU A 1 98 ? 3.873 -3.135 -28.193 1.00 74.56 98 GLU A C 1
ATOM 759 O O . GLU A 1 98 ? 4.529 -2.104 -28.334 1.00 74.56 98 GLU A O 1
ATOM 764 N N . VAL A 1 99 ? 4.228 -4.073 -27.310 1.00 81.81 99 VAL A N 1
ATOM 765 C CA . VAL A 1 99 ? 5.308 -3.875 -26.326 1.00 81.81 99 VAL A CA 1
ATOM 766 C C . VAL A 1 99 ? 6.655 -4.463 -26.743 1.00 81.81 99 VAL A C 1
ATOM 768 O O . VAL A 1 99 ? 7.665 -4.174 -26.103 1.00 81.81 99 VAL A O 1
ATOM 771 N N . LYS A 1 100 ? 6.725 -5.250 -27.827 1.00 80.62 100 LYS A N 1
ATOM 772 C CA . LYS A 1 100 ? 7.957 -5.919 -28.294 1.00 80.62 100 LYS A CA 1
ATOM 773 C C . LYS A 1 100 ? 9.120 -4.949 -28.455 1.00 80.62 100 LYS A C 1
ATOM 775 O O . LYS A 1 100 ? 10.229 -5.258 -28.026 1.00 80.62 100 LYS A O 1
ATOM 780 N N . ASN A 1 101 ? 8.873 -3.786 -29.055 1.00 83.00 101 ASN A N 1
ATOM 781 C CA . ASN A 1 101 ? 9.917 -2.789 -29.296 1.00 83.00 101 ASN A CA 1
ATOM 782 C C . ASN A 1 101 ? 10.409 -2.159 -27.988 1.00 83.00 101 ASN A C 1
ATOM 784 O O . ASN A 1 101 ? 11.616 -2.027 -27.797 1.00 83.00 101 ASN A O 1
ATOM 788 N N . LEU A 1 102 ? 9.495 -1.862 -27.060 1.00 80.19 102 LEU A N 1
ATOM 789 C CA . LEU A 1 102 ? 9.833 -1.324 -25.742 1.00 80.19 102 LEU A CA 1
ATOM 790 C C . LEU A 1 102 ? 10.647 -2.330 -24.916 1.00 80.19 102 LEU A C 1
ATOM 792 O O . LEU A 1 102 ? 11.692 -1.981 -24.367 1.00 80.19 102 LEU A O 1
ATOM 796 N N . ILE A 1 103 ? 10.207 -3.592 -24.878 1.00 84.06 103 ILE A N 1
ATOM 797 C CA . ILE A 1 103 ? 10.922 -4.681 -24.199 1.00 84.06 103 ILE A CA 1
ATOM 798 C C . ILE A 1 103 ? 12.317 -4.845 -24.810 1.00 84.06 103 ILE A C 1
ATOM 800 O O . ILE A 1 103 ? 13.302 -4.915 -24.079 1.00 84.06 103 ILE A O 1
ATOM 804 N N . LYS A 1 104 ? 12.421 -4.859 -26.144 1.00 81.81 104 LYS A N 1
ATOM 805 C CA . LYS A 1 104 ? 13.699 -5.002 -26.849 1.00 81.81 104 LYS A CA 1
ATOM 806 C C . LYS A 1 104 ? 14.655 -3.848 -26.533 1.00 81.81 104 LYS A C 1
ATOM 808 O O . LYS A 1 104 ? 15.815 -4.115 -26.241 1.00 81.81 104 LYS A O 1
ATOM 813 N N . SER A 1 105 ? 14.176 -2.601 -26.537 1.00 81.56 105 SER A N 1
ATOM 814 C CA . SER A 1 105 ? 14.986 -1.428 -26.171 1.00 81.56 105 SER A CA 1
ATOM 815 C C . SER A 1 105 ? 15.513 -1.542 -24.745 1.00 81.56 1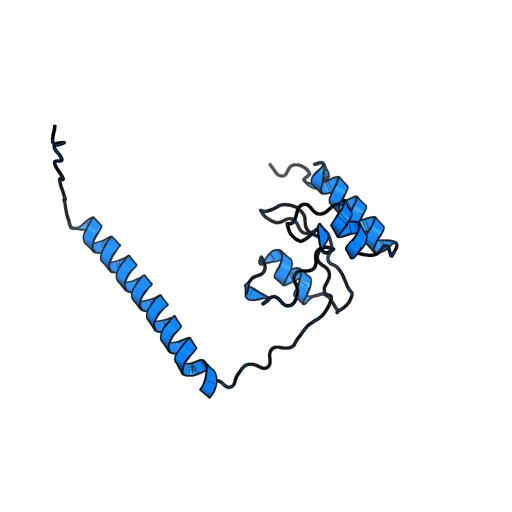05 SER A C 1
ATOM 817 O O . SER A 1 105 ? 16.717 -1.476 -24.527 1.00 81.56 105 SER A O 1
ATOM 819 N N . LYS A 1 106 ? 14.633 -1.836 -23.781 1.00 83.62 106 LYS A N 1
ATOM 820 C CA . LYS A 1 106 ? 15.024 -1.958 -22.374 1.00 83.62 106 LYS A CA 1
ATOM 821 C C . LYS A 1 106 ? 16.010 -3.105 -22.136 1.00 83.62 106 LYS A C 1
ATOM 823 O O . LYS A 1 106 ? 16.930 -2.969 -21.336 1.00 83.62 106 LYS A O 1
ATOM 828 N N . LEU A 1 107 ? 15.858 -4.226 -22.847 1.00 81.25 107 LEU A N 1
ATOM 829 C CA . LEU A 1 107 ? 16.827 -5.326 -22.815 1.00 81.25 107 LEU A CA 1
ATOM 830 C C . LEU A 1 107 ? 18.185 -4.920 -23.399 1.00 81.25 107 LEU A C 1
ATOM 832 O O . LEU A 1 107 ? 19.212 -5.340 -22.866 1.00 81.25 107 LEU A O 1
ATOM 836 N N . TYR A 1 108 ? 18.212 -4.109 -24.460 1.00 82.19 108 TYR A N 1
ATOM 837 C CA . TYR A 1 108 ? 19.465 -3.564 -24.981 1.00 82.19 108 TYR A CA 1
ATOM 838 C C . TYR A 1 108 ? 20.129 -2.610 -23.991 1.00 82.19 108 TYR A C 1
ATOM 840 O O . TYR A 1 108 ? 21.327 -2.752 -23.775 1.00 82.19 108 TYR A O 1
ATOM 848 N N . ASP A 1 109 ? 19.379 -1.724 -23.336 1.00 80.88 109 ASP A N 1
ATOM 849 C CA . ASP A 1 109 ? 19.923 -0.798 -22.333 1.00 80.88 109 ASP A CA 1
ATOM 850 C C . ASP A 1 109 ? 20.516 -1.550 -21.131 1.00 80.88 109 ASP A C 1
ATOM 852 O O . ASP A 1 109 ? 21.628 -1.264 -20.674 1.00 80.88 109 ASP A O 1
ATOM 856 N N . LEU A 1 110 ? 19.817 -2.585 -20.653 1.00 81.31 110 LEU A N 1
ATOM 857 C CA . LEU A 1 110 ? 20.309 -3.450 -19.579 1.00 81.31 110 LEU A CA 1
ATOM 858 C C . LEU A 1 110 ? 21.588 -4.188 -19.995 1.00 81.31 110 LEU A C 1
ATOM 860 O O . LEU A 1 110 ? 22.565 -4.183 -19.253 1.00 81.31 110 LEU A O 1
ATOM 864 N N . LYS A 1 111 ? 21.637 -4.757 -21.206 1.00 77.19 111 LYS A N 1
ATOM 865 C CA . LYS A 1 111 ? 22.856 -5.416 -21.699 1.00 77.19 111 LYS A CA 1
ATOM 866 C C . LYS A 1 111 ? 24.006 -4.443 -21.942 1.00 77.19 111 LYS A C 1
ATOM 868 O O . LYS A 1 111 ? 25.149 -4.777 -21.651 1.00 77.19 111 LYS A O 1
ATOM 873 N N . ALA A 1 112 ? 23.731 -3.253 -22.467 1.00 77.00 112 ALA A N 1
ATOM 874 C CA . ALA A 1 112 ? 24.743 -2.229 -22.693 1.00 77.00 112 ALA A CA 1
ATOM 875 C C . ALA A 1 112 ? 25.351 -1.755 -21.367 1.00 77.00 112 ALA A C 1
ATOM 877 O O . ALA A 1 112 ? 26.573 -1.668 -21.258 1.00 77.00 112 ALA A O 1
ATOM 878 N N . SER A 1 113 ? 24.523 -1.523 -20.345 1.00 79.56 113 SER A N 1
ATOM 879 C CA . SER A 1 113 ? 25.000 -1.145 -19.010 1.00 79.56 113 SER A CA 1
ATOM 880 C C . SER A 1 113 ? 25.810 -2.260 -18.337 1.00 79.56 113 SER A C 1
ATOM 882 O O . SER A 1 113 ? 26.854 -1.975 -17.755 1.00 79.56 113 SER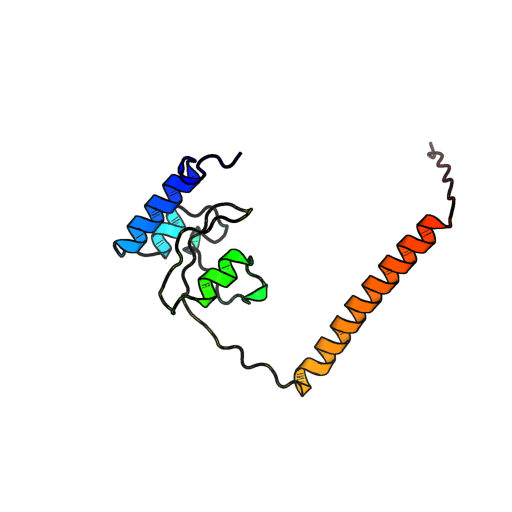 A O 1
ATOM 884 N N . GLU A 1 114 ? 25.416 -3.529 -18.490 1.00 79.75 114 GLU A N 1
ATOM 885 C CA . GLU A 1 114 ? 26.191 -4.686 -18.018 1.00 79.75 114 GLU A CA 1
ATOM 886 C C . GLU A 1 114 ? 27.560 -4.793 -18.717 1.00 79.75 114 GLU A C 1
ATOM 888 O O . GLU A 1 114 ? 28.594 -4.933 -18.057 1.00 79.75 114 GLU A O 1
ATOM 893 N N . ILE A 1 115 ? 27.592 -4.675 -20.051 1.00 74.62 115 ILE A N 1
ATOM 894 C CA . ILE A 1 115 ? 28.831 -4.702 -20.847 1.00 74.62 115 ILE A CA 1
ATOM 895 C C . ILE A 1 115 ? 29.739 -3.529 -20.466 1.00 74.62 115 ILE A C 1
ATOM 897 O O . ILE A 1 115 ? 30.941 -3.722 -20.287 1.00 74.62 115 ILE A O 1
ATOM 901 N N . TYR A 1 116 ? 29.177 -2.331 -20.297 1.00 70.44 116 TYR A N 1
ATOM 902 C CA . TYR A 1 116 ? 29.921 -1.146 -19.883 1.00 70.44 116 TYR A CA 1
ATOM 903 C C . TYR A 1 116 ? 30.492 -1.296 -18.469 1.00 70.44 116 TYR A C 1
ATOM 905 O O . TYR A 1 116 ? 31.665 -1.003 -18.250 1.00 70.44 116 TYR A O 1
ATOM 913 N N . ALA A 1 117 ? 29.714 -1.821 -17.518 1.00 78.06 117 ALA A N 1
ATOM 914 C CA . ALA A 1 117 ? 30.187 -2.103 -16.165 1.00 78.06 117 ALA A CA 1
ATOM 915 C C . ALA A 1 117 ? 31.342 -3.119 -16.166 1.00 78.06 117 ALA A C 1
ATOM 917 O O . ALA A 1 117 ? 32.346 -2.924 -15.476 1.00 78.06 117 ALA A O 1
ATOM 918 N N . LYS A 1 118 ? 31.241 -4.171 -16.990 1.00 78.12 118 LYS A N 1
ATOM 919 C CA . LYS A 1 118 ? 32.312 -5.157 -17.180 1.00 78.12 118 LYS A CA 1
ATOM 920 C C . LYS A 1 118 ? 33.564 -4.518 -17.785 1.00 78.12 118 LYS A C 1
ATOM 922 O O . LYS A 1 118 ? 34.655 -4.720 -17.258 1.00 78.12 118 LYS A O 1
ATOM 927 N N . TRP A 1 119 ? 33.408 -3.715 -18.837 1.00 72.38 119 TRP A N 1
ATOM 928 C CA . TRP A 1 119 ? 34.509 -2.992 -19.476 1.00 72.38 119 TRP A CA 1
ATOM 929 C C . TRP A 1 119 ? 35.196 -2.028 -18.501 1.00 72.38 119 TRP A C 1
ATOM 931 O O . TRP A 1 119 ? 36.414 -2.059 -18.366 1.00 72.38 119 TRP A O 1
ATOM 941 N N . MET A 1 120 ? 34.433 -1.249 -17.733 1.00 64.00 120 MET A N 1
ATOM 942 C CA . MET A 1 120 ? 34.958 -0.342 -16.709 1.00 64.00 120 MET A CA 1
ATOM 943 C C . MET A 1 120 ? 35.751 -1.062 -15.614 1.00 64.00 120 MET A C 1
ATOM 945 O O . MET A 1 120 ? 36.764 -0.539 -15.148 1.00 64.00 120 MET A O 1
ATOM 949 N N . LYS A 1 121 ? 35.312 -2.257 -15.204 1.00 72.00 121 LYS A N 1
ATOM 950 C CA . LYS A 1 121 ? 36.028 -3.074 -14.220 1.00 72.00 121 LYS A CA 1
ATOM 951 C C . LYS A 1 121 ? 37.363 -3.578 -14.777 1.00 72.00 121 LYS A C 1
ATOM 953 O O . LYS A 1 121 ? 38.398 -3.348 -14.162 1.00 72.00 121 LYS A O 1
ATOM 958 N N . THR A 1 122 ? 37.353 -4.182 -15.966 1.00 66.81 122 THR A N 1
ATOM 959 C CA . THR A 1 122 ? 38.568 -4.713 -16.606 1.00 66.81 122 THR A CA 1
ATOM 960 C C . THR A 1 122 ? 39.568 -3.612 -16.970 1.00 66.81 122 THR A C 1
ATOM 962 O O . THR A 1 122 ? 40.773 -3.807 -16.834 1.00 66.81 122 THR A O 1
ATOM 965 N N . THR A 1 123 ? 39.095 -2.437 -17.387 1.00 60.81 123 THR A N 1
ATOM 966 C CA . THR A 1 123 ? 39.947 -1.276 -17.678 1.00 60.81 123 THR A CA 1
ATOM 967 C C . THR A 1 123 ? 40.609 -0.731 -16.409 1.00 60.81 123 THR A C 1
ATOM 969 O O . THR A 1 123 ? 41.802 -0.445 -16.422 1.00 60.81 123 THR A O 1
ATOM 972 N N . LYS A 1 124 ? 39.888 -0.643 -15.282 1.00 60.06 124 LYS A N 1
ATOM 973 C CA . LYS A 1 124 ? 40.478 -0.205 -14.002 1.00 60.06 124 LYS A CA 1
ATOM 974 C C . LYS A 1 124 ? 41.520 -1.180 -13.444 1.00 60.06 124 LYS A C 1
ATOM 976 O O . LYS A 1 124 ? 42.454 -0.734 -12.793 1.00 60.06 124 LYS A O 1
ATOM 981 N N . GLU A 1 125 ? 41.379 -2.479 -13.696 1.00 59.22 125 GLU A N 1
ATOM 982 C CA . GLU A 1 125 ? 42.330 -3.501 -13.227 1.00 59.22 125 GLU A CA 1
ATOM 983 C C . GLU A 1 125 ? 43.651 -3.512 -14.024 1.00 59.22 125 GLU A C 1
ATOM 985 O O . GLU A 1 125 ? 44.661 -3.982 -13.512 1.00 59.22 125 GLU A O 1
ATOM 990 N N . ASN A 1 126 ? 43.669 -2.960 -15.246 1.00 57.38 126 ASN A N 1
ATOM 991 C CA . ASN A 1 126 ? 44.822 -3.021 -16.158 1.00 57.38 126 ASN A CA 1
ATOM 992 C C . ASN A 1 126 ? 45.485 -1.665 -16.449 1.00 57.38 126 ASN A C 1
ATOM 994 O O . ASN A 1 126 ? 46.410 -1.604 -17.258 1.00 57.38 126 ASN A O 1
ATOM 998 N N . ILE A 1 127 ? 45.029 -0.573 -15.829 1.00 50.69 127 ILE A N 1
ATOM 999 C CA . ILE A 1 127 ? 45.590 0.761 -16.065 1.00 50.69 127 ILE A CA 1
ATOM 1000 C C . ILE A 1 127 ? 46.062 1.375 -14.745 1.00 50.69 127 ILE A C 1
ATOM 1002 O O . ILE A 1 127 ? 45.262 1.718 -13.877 1.00 50.69 127 ILE A O 1
ATOM 1006 N N . GLY A 1 128 ? 47.377 1.574 -14.623 1.00 48.66 128 GLY A N 1
ATOM 1007 C CA . GLY A 1 128 ? 47.974 2.426 -13.595 1.00 48.66 128 GLY A CA 1
ATOM 1008 C C . GLY A 1 128 ? 47.925 3.889 -14.032 1.00 48.66 128 GLY A C 1
ATOM 1009 O O . GLY A 1 128 ? 48.689 4.292 -14.905 1.00 48.66 128 GLY A O 1
ATOM 1010 N N . ILE A 1 129 ? 47.027 4.682 -13.442 1.00 61.81 129 ILE A N 1
ATOM 1011 C CA . ILE A 1 129 ? 46.923 6.125 -13.703 1.00 61.81 129 ILE A CA 1
ATOM 1012 C C . ILE A 1 129 ? 47.479 6.886 -12.496 1.00 61.81 129 ILE A C 1
ATOM 1014 O O . ILE A 1 129 ? 46.954 6.763 -11.392 1.00 61.81 129 ILE A O 1
ATOM 1018 N N . ILE A 1 130 ? 48.510 7.703 -12.717 1.00 43.88 130 ILE A N 1
ATOM 1019 C CA . ILE A 1 130 ? 48.982 8.712 -11.760 1.00 43.88 130 ILE A CA 1
ATOM 1020 C C . ILE A 1 130 ? 48.528 10.070 -12.290 1.00 43.88 130 ILE A C 1
ATOM 1022 O O . ILE A 1 130 ? 48.932 10.476 -13.378 1.00 43.88 130 ILE A O 1
ATOM 1026 N N . ILE A 1 131 ? 47.676 10.762 -11.534 1.00 56.59 131 ILE A N 1
ATOM 1027 C CA . ILE A 1 131 ? 47.225 12.118 -11.861 1.00 56.59 131 ILE A CA 1
ATOM 1028 C C . ILE A 1 131 ? 47.938 13.080 -10.915 1.00 56.59 131 ILE A C 1
ATOM 1030 O O . ILE A 1 131 ? 47.705 13.051 -9.709 1.00 56.59 131 ILE A O 1
ATOM 1034 N N . PHE A 1 132 ? 48.802 13.932 -11.464 1.00 43.09 132 PHE A N 1
ATOM 1035 C CA . PHE A 1 132 ? 49.365 15.072 -10.745 1.00 43.09 132 PHE A CA 1
ATOM 1036 C C . PHE A 1 132 ? 48.533 16.313 -11.076 1.00 43.09 132 PHE A C 1
ATOM 1038 O O . PHE A 1 132 ? 48.364 16.640 -12.249 1.00 43.09 132 PHE A O 1
ATOM 1045 N N . ASN A 1 133 ? 47.994 16.983 -10.055 1.00 48.31 133 ASN A N 1
ATOM 1046 C CA . ASN A 1 133 ? 47.199 18.199 -10.209 1.00 48.31 133 ASN A CA 1
ATOM 1047 C C . ASN A 1 133 ? 47.888 19.353 -9.467 1.00 48.31 133 ASN A C 1
ATOM 1049 O O . ASN A 1 133 ? 48.192 19.214 -8.282 1.00 48.31 133 ASN A O 1
ATOM 1053 N N . HIS A 1 134 ? 48.125 20.476 -10.148 1.00 33.34 134 HIS A N 1
ATOM 1054 C CA . HIS A 1 134 ? 48.659 21.700 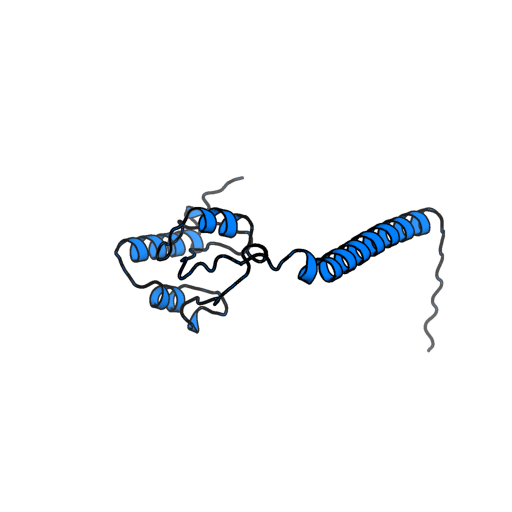-9.547 1.00 33.34 134 HIS A CA 1
ATOM 1055 C C . HIS A 1 134 ? 47.625 22.827 -9.700 1.00 33.34 134 HIS A C 1
ATOM 1057 O O . HIS A 1 134 ? 47.215 23.098 -10.830 1.00 33.34 134 HIS A O 1
ATOM 1063 N N . PRO A 1 135 ? 47.166 23.462 -8.606 1.00 52.06 135 PRO A N 1
ATOM 1064 C CA . PRO A 1 135 ? 46.177 24.529 -8.692 1.00 52.06 135 PRO A CA 1
ATOM 1065 C C . PRO A 1 135 ? 46.796 25.791 -9.306 1.00 52.06 135 PRO A C 1
ATOM 1067 O O . PRO A 1 135 ? 47.894 26.195 -8.929 1.00 52.06 135 PRO A O 1
ATOM 1070 N N . ALA A 1 136 ? 46.085 26.413 -10.248 1.00 51.78 136 ALA A N 1
ATOM 1071 C CA . ALA A 1 136 ? 46.433 27.743 -10.735 1.00 51.78 136 ALA A CA 1
ATOM 1072 C C . ALA A 1 136 ? 46.150 28.771 -9.624 1.00 51.78 136 ALA A C 1
ATOM 1074 O O . ALA A 1 136 ? 45.063 28.745 -9.044 1.00 51.78 136 ALA A O 1
ATOM 1075 N N . MET A 1 137 ? 47.152 29.604 -9.315 1.00 54.00 137 MET A N 1
ATOM 1076 C CA . MET A 1 137 ? 47.017 30.779 -8.440 1.00 54.00 137 MET A CA 1
ATOM 1077 C C . MET A 1 137 ? 46.032 31.796 -9.011 1.00 54.00 137 MET A C 1
ATOM 1079 O O . MET A 1 137 ? 46.020 31.961 -10.252 1.00 54.00 137 MET A O 1
#

Sequence (137 aa):
LIKDESNNEAGKIIEEVFQKLKSGEDFSPLAKSYSEEPNASGGGDLGFVYIEQLQPQIRKALLELKVGEFTKPILTSAGYHIVKLEAKKMSQYAPISEVKNLIKSKLYDLKASEIYAKWMKTTKENIGIIIFNHPAM

Foldseek 3Di:
DPPDPCPDPLNVLLVVLVVCVVVVDDQQVSLLVRPPDPCSVVSPDPDDDDLVVDDPQVSVQVVPDDAQDKGRWDQDPVGTDIDHRPDDDDPPPDPCVVCVVVVVVVVVVVVVVVVVVVVVVVVVVPDDDDDDDDDDD

Secondary structure (DSSP, 8-state):
----GGGSHHHHHHHHHHHHHHTT--HHHHHHHH--STTGGGTS---S--GGGS-HHHHHHHHHPPTT-BPPPEEETTEEE--B-----------HHHHHHHHHHHHHHHHHHHHHHHHHHHHHHH-----------

Radius of gyration: 23.76 Å; chains: 1; bounding box: 64×43×53 Å